Protein AF-A0AAD9ET52-F1 (afdb_monomer_lite)

Foldseek 3Di:
DDDDDDDDDDDDDDDDDPDDDDDDDDDDDDDPPPPPPPPDDDDDDDPDPPDAQDQDDLPDPVDDPVCNDVVVVLVSCVVCNCSSVDDPVSNDDDPVRVVVVVVVCVVPPPDPVVVVVVVVVVVVVVVVVVVVVVVVVVVVVVVDDD

pLDDT: mean 81.37, std 19.67, range [43.09, 97.88]

InterPro domains:
  IPR018472 Large ribosomal subunit protein mL64 [PF10147] (26-145)
  IPR018472 Large ribosomal subunit protein mL64 [PTHR31761] (1-145)
  IPR043035 Large ribosomal subunit protein mL64 domain superfamily [G3DSA:6.10.280.120] (41-146)

Secondary structure (DSSP, 8-state):
----------------------------S-------------PPPP----S------SS-TTS-GGGGSHHHHHHHHHHHGGGG---GGGGSPPHHHHHHHHHHHHHHS--HHHHHHHHHHHHHHHHHHHHHHHHHHHHHHHHS--

Sequence (146 aa):
MAASIVCGRTSMFFRSLNRISGSKTLLSANSQTLLLQTASYNPKPLRLKLREPYIPDRSSEKTPDWQKTPRYDRKLFGRYGSASGIEPASLWPNHEQLERIIEEENQWHPPLEVMLKNLQEKERQDTEKRLAKETLIAANMARCPR

Radius of gyration: 39.33 Å; chains: 1; bounding box: 60×68×119 Å

Organism: Dissostichus eleginoides (NCBI:txid100907)

Structure (mmCIF, N/CA/C/O backbone):
data_AF-A0AAD9ET52-F1
#
_entry.id   AF-A0AAD9ET52-F1
#
loop_
_atom_site.group_PDB
_atom_site.id
_atom_site.type_symbol
_atom_site.label_atom_id
_atom_site.label_alt_id
_atom_site.label_comp_id
_atom_site.label_asym_id
_atom_site.label_entity_id
_atom_site.label_seq_id
_atom_site.pdbx_PDB_ins_code
_atom_site.Cartn_x
_atom_site.Cartn_y
_atom_site.Cartn_z
_atom_site.occupancy
_atom_site.B_iso_or_equiv
_atom_site.auth_seq_id
_atom_site.auth_comp_id
_atom_site.auth_asym_id
_atom_site.auth_atom_id
_atom_site.pdbx_PDB_model_num
ATOM 1 N N . MET A 1 1 ? -25.798 30.806 -29.140 1.00 45.03 1 MET A N 1
ATOM 2 C CA . MET A 1 1 ? -24.693 31.764 -28.921 1.00 45.03 1 MET A CA 1
ATOM 3 C C . MET A 1 1 ? -23.711 31.163 -27.928 1.00 45.03 1 MET A C 1
ATOM 5 O O . MET A 1 1 ? -24.184 30.523 -27.001 1.00 45.03 1 MET A O 1
ATOM 9 N N . ALA A 1 2 ? -22.415 31.425 -28.135 1.00 46.09 2 ALA A N 1
ATOM 10 C CA . ALA A 1 2 ? -21.244 31.219 -27.262 1.00 46.09 2 ALA A CA 1
ATOM 11 C C . ALA A 1 2 ? -20.208 30.265 -27.881 1.00 46.09 2 ALA A C 1
ATOM 13 O O . ALA A 1 2 ? -20.463 29.088 -28.114 1.00 46.09 2 ALA A O 1
ATOM 14 N N . ALA A 1 3 ? -19.061 30.855 -28.214 1.00 43.09 3 ALA A N 1
ATOM 15 C CA . ALA A 1 3 ? -17.990 30.313 -29.033 1.00 43.09 3 ALA A CA 1
ATOM 16 C C . ALA A 1 3 ? -16.980 29.489 -28.217 1.00 43.09 3 ALA A C 1
ATOM 18 O O . ALA A 1 3 ? -16.620 29.850 -27.099 1.00 43.09 3 ALA A O 1
ATOM 19 N N . SER A 1 4 ? -16.477 28.416 -28.823 1.00 45.78 4 SER A N 1
ATOM 20 C CA . SER A 1 4 ? -15.334 27.627 -28.361 1.00 45.78 4 SER A CA 1
ATOM 21 C C . SER A 1 4 ? -14.014 28.313 -28.734 1.00 45.78 4 SER A C 1
ATOM 23 O O . SER A 1 4 ? -13.737 28.516 -29.917 1.00 45.78 4 SER A O 1
ATOM 25 N N . ILE A 1 5 ? -13.176 28.635 -27.746 1.00 52.50 5 ILE A N 1
ATOM 26 C CA . ILE A 1 5 ? -11.821 29.159 -27.964 1.00 52.50 5 ILE A CA 1
ATOM 27 C C . ILE A 1 5 ? -10.870 27.968 -28.129 1.00 52.50 5 ILE A C 1
ATOM 29 O O . ILE A 1 5 ? -10.414 27.372 -27.156 1.00 52.50 5 ILE A O 1
ATOM 33 N N . VAL A 1 6 ? -10.579 27.614 -29.380 1.00 48.25 6 VAL A N 1
ATOM 34 C CA . VAL A 1 6 ? -9.510 26.678 -29.747 1.00 48.25 6 VAL A CA 1
ATOM 35 C C . VAL A 1 6 ? -8.251 27.502 -30.014 1.00 48.25 6 VAL A C 1
ATOM 37 O O . VAL A 1 6 ? -8.150 28.190 -31.026 1.00 48.25 6 VAL A O 1
ATOM 40 N N . CYS A 1 7 ? -7.286 27.461 -29.094 1.00 43.38 7 CYS A N 1
ATOM 41 C CA . CYS A 1 7 ? -5.969 28.065 -29.292 1.00 43.38 7 CYS A CA 1
ATOM 42 C C . CYS A 1 7 ? -5.083 27.085 -30.076 1.00 43.38 7 CYS A C 1
ATOM 44 O O . CYS A 1 7 ? -4.457 26.188 -29.509 1.00 43.38 7 CYS A O 1
ATOM 46 N N . GLY A 1 8 ? -5.076 27.226 -31.401 1.00 47.16 8 GLY A N 1
ATOM 47 C CA . GLY A 1 8 ? -4.186 26.494 -32.295 1.00 47.16 8 GLY A CA 1
ATOM 48 C C . GLY A 1 8 ? -2.774 27.075 -32.256 1.00 47.16 8 GLY A C 1
ATOM 49 O O . GLY A 1 8 ? -2.530 28.170 -32.753 1.00 47.16 8 GLY A O 1
ATOM 50 N N . ARG A 1 9 ? -1.817 26.326 -31.703 1.00 47.03 9 ARG A N 1
ATOM 51 C CA . ARG A 1 9 ? -0.389 26.561 -31.945 1.00 47.03 9 ARG A CA 1
ATOM 52 C C . ARG A 1 9 ? -0.020 25.948 -33.293 1.00 47.03 9 ARG A C 1
ATOM 54 O O . ARG A 1 9 ? 0.190 24.746 -33.403 1.00 47.03 9 ARG A O 1
ATOM 61 N N . THR A 1 10 ? 0.055 26.786 -34.317 1.00 45.53 10 THR A N 1
ATOM 62 C CA . THR A 1 10 ? 0.580 26.442 -35.640 1.00 45.53 10 THR A CA 1
ATOM 63 C C . THR A 1 10 ? 2.095 26.235 -35.561 1.00 45.53 10 THR A C 1
ATOM 65 O O . THR A 1 10 ? 2.858 27.200 -35.511 1.00 45.53 10 THR A O 1
ATOM 68 N N . SER A 1 11 ? 2.558 24.986 -35.547 1.00 47.81 11 SER A N 1
ATOM 69 C CA . SER A 1 11 ? 3.950 24.667 -35.874 1.00 47.81 11 SER A CA 1
ATOM 70 C C . SER A 1 11 ? 4.121 24.744 -37.390 1.00 47.81 11 SER A C 1
ATOM 72 O O . SER A 1 11 ? 3.462 24.004 -38.122 1.00 47.81 11 SER A O 1
ATOM 74 N N . MET A 1 12 ? 4.980 25.651 -37.857 1.00 43.81 12 MET A N 1
ATOM 75 C CA . MET A 1 12 ? 5.299 25.815 -39.273 1.00 43.81 12 MET A CA 1
ATOM 76 C C . MET A 1 12 ? 5.833 24.510 -39.879 1.00 43.81 12 MET A C 1
ATOM 78 O O . MET A 1 12 ? 6.944 24.074 -39.577 1.00 43.81 12 MET A O 1
ATOM 82 N N . PHE A 1 13 ? 5.062 23.934 -40.794 1.00 48.09 13 PHE A N 1
ATOM 83 C CA . PHE A 1 13 ? 5.592 23.125 -41.882 1.00 48.09 13 PHE A CA 1
ATOM 84 C C . PHE A 1 13 ? 6.028 24.075 -42.989 1.00 48.09 13 PHE A C 1
ATOM 86 O O . PHE A 1 13 ? 5.175 24.798 -43.468 1.00 48.09 13 PHE A O 1
ATOM 93 N N . PHE A 1 14 ? 7.302 24.053 -43.390 1.00 43.09 14 PHE A N 1
ATOM 94 C CA . PHE A 1 14 ? 7.752 24.174 -44.788 1.00 43.09 14 PHE A CA 1
ATOM 95 C C . PHE A 1 14 ? 9.232 23.776 -44.858 1.00 43.09 14 PHE A C 1
ATOM 97 O O . PHE A 1 14 ? 10.137 24.605 -44.823 1.00 43.09 14 PHE A O 1
ATOM 104 N N . ARG A 1 15 ? 9.493 22.469 -44.958 1.00 47.16 15 ARG A N 1
ATOM 105 C CA . ARG A 1 15 ? 10.787 21.947 -45.410 1.00 47.16 15 A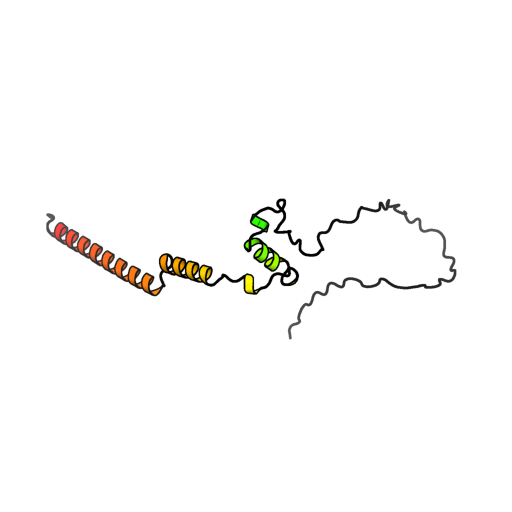RG A CA 1
ATOM 106 C C . ARG A 1 15 ? 10.559 21.183 -46.709 1.00 47.16 15 ARG A C 1
ATOM 108 O O . ARG A 1 15 ? 10.392 19.973 -46.700 1.00 47.16 15 ARG A O 1
ATOM 115 N N . SER A 1 16 ? 10.466 21.925 -47.807 1.00 53.06 16 SER A N 1
ATOM 116 C CA . SER A 1 16 ? 10.922 21.542 -49.152 1.00 53.06 16 SER A CA 1
ATOM 117 C C . SER A 1 16 ? 10.367 22.539 -50.168 1.00 53.06 16 SER A C 1
ATOM 119 O O . SER A 1 16 ? 9.205 22.490 -50.550 1.00 53.06 16 SER A O 1
ATOM 121 N N . LEU A 1 17 ? 11.224 23.438 -50.642 1.00 48.56 17 LEU A N 1
ATOM 122 C CA . LEU A 1 17 ? 11.081 23.977 -51.987 1.00 48.56 17 LEU A CA 1
ATOM 123 C C . LEU A 1 17 ? 12.400 23.714 -52.695 1.00 48.56 17 LEU A C 1
ATOM 125 O O . LEU A 1 17 ? 13.413 24.376 -52.482 1.00 48.56 17 LEU A O 1
ATOM 129 N N . ASN A 1 18 ? 12.366 22.652 -53.489 1.00 46.03 18 ASN A N 1
ATOM 130 C CA . ASN A 1 18 ? 13.321 22.418 -54.546 1.00 46.03 18 ASN A CA 1
ATOM 131 C C . ASN A 1 18 ? 13.387 23.655 -55.451 1.00 46.03 18 ASN A C 1
ATOM 133 O O . ASN A 1 18 ? 12.360 24.170 -55.881 1.00 46.03 18 ASN A O 1
ATOM 137 N N . ARG A 1 19 ? 14.621 24.043 -55.784 1.00 50.53 19 ARG A N 1
ATOM 138 C CA . ARG A 1 19 ? 15.028 24.517 -57.112 1.00 50.53 19 ARG A CA 1
ATOM 139 C C . ARG A 1 19 ? 14.125 25.596 -57.726 1.00 50.53 19 ARG A C 1
ATOM 141 O O . ARG A 1 19 ? 13.339 25.316 -58.624 1.00 50.53 19 ARG A O 1
ATOM 148 N N . ILE A 1 20 ? 14.345 26.847 -57.332 1.00 45.16 20 ILE A N 1
ATOM 149 C CA . ILE A 1 20 ? 13.915 28.002 -58.126 1.00 45.16 20 ILE A CA 1
ATOM 150 C C . ILE A 1 20 ? 15.167 28.650 -58.717 1.00 45.16 20 ILE A C 1
ATOM 152 O O . ILE A 1 20 ? 16.017 29.190 -58.015 1.00 45.16 20 ILE A O 1
ATOM 156 N N . SER A 1 21 ? 15.281 28.502 -60.035 1.00 57.09 21 SER A N 1
ATOM 157 C CA . SER A 1 21 ? 16.168 29.257 -60.916 1.00 57.09 21 SER A CA 1
ATOM 158 C C . SER A 1 21 ? 15.873 30.750 -60.756 1.00 57.09 21 SER A C 1
ATOM 160 O O . SER A 1 21 ? 14.766 31.191 -61.058 1.00 57.09 21 SER A O 1
ATOM 162 N N . GLY A 1 22 ? 16.838 31.511 -60.239 1.00 43.91 22 GLY A N 1
ATOM 163 C CA . GLY A 1 22 ? 16.732 32.954 -60.041 1.00 43.91 22 GLY A CA 1
ATOM 164 C C . GLY A 1 22 ? 17.541 33.706 -61.090 1.00 43.91 22 GLY A C 1
ATOM 165 O O . GLY A 1 22 ? 18.770 33.704 -61.062 1.00 43.91 22 GLY A O 1
ATOM 166 N N . SER A 1 23 ? 16.834 34.334 -62.022 1.00 48.41 23 SER A N 1
ATOM 167 C CA . SER A 1 23 ? 17.340 35.283 -63.011 1.00 48.41 23 SER A CA 1
ATOM 168 C C . SER A 1 23 ? 18.060 36.470 -62.363 1.00 48.41 23 SER A C 1
ATOM 170 O O . SER A 1 23 ? 17.631 37.001 -61.343 1.00 48.41 23 SER A O 1
ATOM 172 N N . LYS A 1 24 ? 19.150 36.894 -63.009 1.00 51.31 24 LYS A N 1
ATOM 173 C CA . LYS A 1 24 ? 19.989 38.046 -62.664 1.00 51.31 24 LYS A CA 1
ATOM 174 C C . LYS A 1 24 ? 19.148 39.323 -62.520 1.00 51.31 24 LYS A C 1
ATOM 176 O O . LYS A 1 24 ? 18.583 39.785 -63.506 1.00 51.31 24 LYS A O 1
ATOM 181 N N . THR A 1 25 ? 19.161 39.942 -61.344 1.00 46.38 25 THR A N 1
ATOM 182 C CA . THR A 1 25 ? 18.775 41.349 -61.164 1.00 46.38 25 THR A CA 1
ATOM 183 C C . THR A 1 25 ? 19.815 42.056 -60.308 1.00 46.38 25 THR A C 1
ATOM 185 O O . THR A 1 25 ? 20.019 41.724 -59.142 1.00 46.38 25 THR A O 1
ATOM 188 N N . LEU A 1 26 ? 20.489 43.016 -60.939 1.00 59.00 26 LEU A N 1
ATOM 189 C CA . LEU A 1 26 ? 21.384 43.992 -60.333 1.00 59.00 26 LEU A CA 1
ATOM 190 C C . LEU A 1 26 ? 20.560 44.902 -59.416 1.00 59.00 26 LEU A C 1
ATOM 192 O O . LEU A 1 26 ? 19.715 45.648 -59.906 1.00 59.00 26 LEU A O 1
ATOM 196 N N . LEU A 1 27 ? 20.803 44.861 -58.107 1.00 47.41 27 LEU A N 1
ATOM 197 C CA . LEU A 1 27 ? 20.246 45.832 -57.167 1.00 47.41 27 LEU A CA 1
ATOM 198 C C . LEU A 1 27 ? 21.356 46.408 -56.289 1.00 47.41 27 LEU A C 1
ATOM 200 O O . LEU A 1 27 ? 21.871 45.757 -55.389 1.00 47.41 27 LEU A O 1
ATOM 204 N N . SER A 1 28 ? 21.707 47.635 -56.674 1.00 44.19 28 SER A N 1
ATOM 205 C CA . SER A 1 28 ? 21.873 48.838 -55.857 1.00 44.19 28 SER A CA 1
ATOM 206 C C . SER A 1 28 ? 22.666 48.742 -54.551 1.00 44.19 28 SER A C 1
ATOM 208 O O . SER A 1 28 ? 22.279 48.105 -53.575 1.00 44.19 28 SER A O 1
ATOM 210 N N . ALA A 1 29 ? 23.775 49.477 -54.565 1.00 55.16 29 ALA A N 1
ATOM 211 C CA . ALA A 1 29 ? 24.644 49.761 -53.445 1.00 55.16 29 ALA A CA 1
ATOM 212 C C . ALA A 1 29 ? 23.944 50.585 -52.346 1.00 55.16 29 ALA A C 1
ATOM 214 O O . ALA A 1 29 ? 23.105 51.437 -52.626 1.00 55.16 29 ALA A O 1
ATOM 215 N N . ASN A 1 30 ? 24.427 50.392 -51.115 1.00 54.41 30 ASN A N 1
ATOM 216 C CA . ASN A 1 30 ? 24.259 51.249 -49.935 1.00 54.41 30 ASN A CA 1
ATOM 217 C C . ASN A 1 30 ? 23.046 50.966 -49.034 1.00 54.41 30 ASN A C 1
ATOM 219 O O . ASN A 1 30 ? 22.201 51.825 -48.799 1.00 54.41 30 ASN A O 1
ATOM 223 N N . SER A 1 31 ? 23.063 49.816 -48.361 1.00 50.75 31 SER A N 1
ATOM 224 C CA . SER A 1 31 ? 22.685 49.783 -46.947 1.00 50.75 31 SER A CA 1
ATOM 225 C C . SER A 1 31 ? 23.832 49.146 -46.167 1.00 50.75 31 SER A C 1
ATOM 227 O O . SER A 1 31 ? 24.224 48.005 -46.401 1.00 50.75 31 SER A O 1
ATOM 229 N N . GLN A 1 32 ? 24.455 49.930 -45.288 1.00 57.47 32 GLN A N 1
ATOM 230 C CA . GLN A 1 32 ? 25.452 49.437 -44.343 1.00 57.47 32 GLN A CA 1
ATOM 231 C C . GLN A 1 32 ? 24.717 48.593 -43.299 1.00 57.47 32 GLN A C 1
ATOM 233 O O . GLN A 1 32 ? 24.408 49.042 -42.198 1.00 57.47 32 GLN A O 1
ATOM 238 N N . THR A 1 33 ? 24.369 47.366 -43.673 1.00 53.06 33 THR A N 1
ATOM 239 C CA . THR A 1 33 ? 23.923 46.354 -42.729 1.00 53.06 33 THR A CA 1
ATOM 240 C C . THR A 1 33 ? 25.126 46.009 -41.866 1.00 53.06 33 THR A C 1
ATOM 242 O O . THR A 1 33 ? 26.089 45.422 -42.363 1.00 53.06 33 THR A O 1
ATOM 245 N N . LEU A 1 34 ? 25.092 46.385 -40.587 1.00 56.97 34 LEU A N 1
ATOM 246 C CA . LEU A 1 34 ? 25.927 45.770 -39.560 1.00 56.97 34 LEU A CA 1
ATOM 247 C C . LEU A 1 34 ? 25.664 44.262 -39.618 1.00 56.97 34 LEU A C 1
ATOM 249 O O . LEU A 1 34 ? 24.715 43.756 -39.020 1.00 56.97 34 LEU A O 1
ATOM 253 N N . LEU A 1 35 ? 26.474 43.550 -40.403 1.00 58.69 35 LEU A N 1
ATOM 254 C CA . LEU A 1 35 ? 26.566 42.103 -40.367 1.00 58.69 35 LEU A CA 1
ATOM 255 C C . LEU A 1 35 ? 27.106 41.774 -38.981 1.00 58.69 35 LEU A C 1
ATOM 257 O O . LEU A 1 35 ? 28.314 41.752 -38.760 1.00 58.69 35 LEU A O 1
ATOM 261 N N . LEU A 1 36 ? 26.201 41.569 -38.023 1.00 59.78 36 LEU A N 1
ATOM 262 C CA . LEU A 1 36 ? 26.519 40.881 -36.785 1.00 59.78 36 LEU A CA 1
ATOM 263 C C . LEU A 1 36 ? 26.983 39.488 -37.195 1.00 59.78 36 LEU A C 1
ATOM 265 O O . LEU A 1 36 ? 26.181 38.577 -37.408 1.00 59.78 36 LEU A O 1
ATOM 269 N N . GLN A 1 37 ? 28.295 39.363 -37.367 1.00 59.94 37 GLN A N 1
ATOM 270 C CA . GLN A 1 37 ? 29.009 38.126 -37.612 1.00 59.94 37 GLN A CA 1
ATOM 271 C C . GLN A 1 37 ? 28.898 37.296 -36.332 1.00 59.94 37 GLN A C 1
ATOM 273 O O . GLN A 1 37 ? 29.794 37.241 -35.495 1.00 59.94 37 GLN A O 1
ATOM 278 N N . THR A 1 38 ? 27.717 36.722 -36.123 1.00 63.34 38 THR A N 1
ATOM 279 C CA . THR A 1 38 ? 27.453 35.804 -35.028 1.00 63.34 38 THR A CA 1
ATOM 280 C C . THR A 1 38 ? 28.243 34.547 -35.335 1.00 63.34 38 THR A C 1
ATOM 282 O O . THR A 1 38 ? 27.995 33.859 -36.323 1.00 63.34 38 THR A O 1
ATOM 285 N N . ALA A 1 39 ? 29.259 34.278 -34.519 1.00 66.06 39 ALA A N 1
ATOM 286 C CA . ALA A 1 39 ? 30.027 33.052 -34.623 1.00 66.06 39 ALA A CA 1
ATOM 287 C C . ALA A 1 39 ? 29.075 31.865 -34.398 1.00 66.06 39 ALA A C 1
ATOM 289 O O . ALA A 1 39 ? 28.660 31.578 -33.275 1.00 66.06 39 ALA A O 1
ATO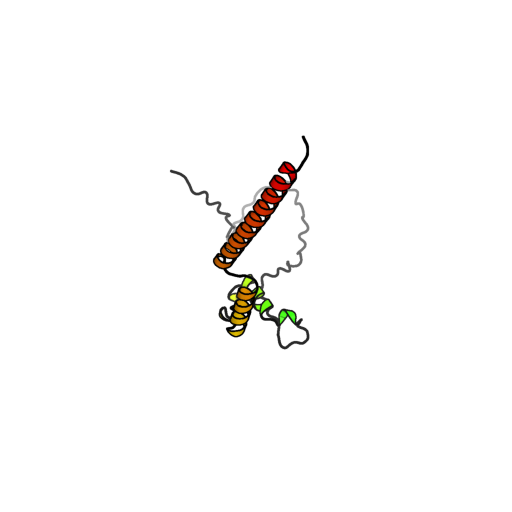M 290 N N . SER A 1 40 ? 28.678 31.200 -35.481 1.00 70.56 40 SER A N 1
ATOM 291 C CA . SER A 1 40 ? 27.837 30.011 -35.429 1.00 70.56 40 SER A CA 1
ATOM 292 C C . SER A 1 40 ? 28.713 28.807 -35.096 1.00 70.56 40 SER A C 1
ATOM 294 O O . SER A 1 40 ? 29.208 28.108 -35.981 1.00 70.56 40 SER A O 1
ATOM 296 N N . TYR A 1 41 ? 28.947 28.573 -33.809 1.00 80.94 41 TYR A N 1
ATOM 297 C CA . TYR A 1 41 ? 29.543 27.320 -33.359 1.00 80.94 41 TYR A CA 1
ATOM 298 C C . TYR A 1 41 ? 28.500 26.212 -33.477 1.00 80.94 41 TYR A C 1
ATOM 300 O O . TYR A 1 41 ? 27.359 26.413 -33.075 1.00 80.94 41 TYR A O 1
ATOM 308 N N . ASN A 1 42 ? 28.871 25.051 -34.022 1.00 86.56 42 ASN A N 1
ATOM 309 C CA . ASN A 1 42 ? 27.989 23.886 -34.076 1.00 86.56 42 ASN A CA 1
ATOM 310 C C . ASN A 1 42 ? 27.924 23.244 -32.676 1.00 86.56 42 ASN A C 1
ATOM 312 O O . ASN A 1 42 ? 28.899 22.598 -32.272 1.00 86.56 42 ASN A O 1
ATOM 316 N N . PRO A 1 43 ? 26.842 23.441 -31.894 1.00 86.19 43 PRO A N 1
ATOM 317 C CA . PRO A 1 43 ? 26.763 22.857 -30.568 1.00 86.19 43 PRO A CA 1
ATOM 318 C C . PRO A 1 43 ? 26.602 21.341 -30.692 1.00 86.19 43 PRO A C 1
ATOM 320 O O . PRO A 1 43 ? 25.955 20.829 -31.607 1.00 86.19 43 PRO A O 1
ATOM 323 N N . LYS A 1 44 ? 27.166 20.597 -29.738 1.00 88.19 44 LYS A N 1
ATOM 324 C CA . LYS A 1 44 ? 26.954 19.146 -29.684 1.00 88.19 44 LYS A CA 1
ATOM 325 C C . LYS A 1 44 ? 25.448 18.850 -29.581 1.00 88.19 44 LYS A C 1
ATOM 327 O O . LYS A 1 44 ? 24.744 19.570 -28.869 1.00 88.19 44 LYS A O 1
ATOM 332 N N . PRO A 1 45 ? 24.952 17.793 -30.246 1.00 89.75 45 PRO A N 1
ATOM 333 C CA . PRO A 1 45 ? 23.535 17.458 -30.209 1.00 89.75 45 PRO A CA 1
ATOM 334 C C . PRO A 1 45 ? 23.067 17.193 -28.774 1.00 89.75 45 PRO A C 1
ATOM 336 O O . PRO A 1 45 ? 23.792 16.611 -27.959 1.00 89.75 45 PRO A O 1
ATOM 339 N N . LEU A 1 46 ? 21.833 17.604 -28.475 1.00 87.38 46 LEU A N 1
ATOM 340 C CA . LEU A 1 46 ? 21.230 17.416 -27.159 1.00 87.38 46 LEU A CA 1
ATOM 341 C C . LEU A 1 46 ? 21.000 15.927 -26.881 1.00 87.38 46 LEU A C 1
ATOM 343 O O . LEU A 1 46 ? 20.406 15.205 -27.682 1.00 87.38 46 LEU A O 1
ATOM 347 N N . ARG A 1 47 ? 21.432 15.469 -25.704 1.00 85.44 47 ARG A N 1
ATOM 348 C CA . ARG A 1 47 ? 21.227 14.090 -25.243 1.00 85.44 47 ARG A CA 1
ATOM 349 C C . ARG A 1 47 ? 19.830 13.930 -24.643 1.00 85.44 47 ARG A C 1
ATOM 351 O O . ARG A 1 47 ? 19.674 13.854 -23.427 1.00 85.44 47 ARG A O 1
ATOM 358 N N . LEU A 1 48 ? 18.810 13.907 -25.496 1.00 84.12 48 LEU A N 1
ATOM 359 C CA . LEU A 1 48 ? 17.429 13.682 -25.068 1.00 84.12 48 LEU A CA 1
ATOM 360 C C . LEU A 1 48 ? 17.139 12.180 -24.921 1.00 84.12 48 LEU A C 1
ATOM 362 O O . LEU A 1 48 ? 17.505 11.375 -25.776 1.00 84.12 48 LEU A O 1
ATOM 366 N N . LYS A 1 49 ? 16.431 11.796 -23.852 1.00 75.88 49 LYS A N 1
ATOM 367 C CA . LYS A 1 49 ? 15.948 10.421 -23.630 1.00 75.88 49 LYS A CA 1
ATOM 368 C C . LYS A 1 49 ? 14.570 10.225 -24.272 1.00 75.88 49 LYS A C 1
ATOM 370 O O . LYS A 1 49 ? 13.600 9.955 -23.577 1.00 75.88 49 LYS A O 1
ATOM 375 N N . LEU A 1 50 ? 14.487 10.409 -25.590 1.00 72.00 50 LEU A N 1
ATOM 376 C CA . LEU A 1 50 ? 13.247 10.222 -26.367 1.00 72.00 50 LEU A CA 1
ATOM 377 C C . LEU A 1 50 ? 13.033 8.768 -26.816 1.00 72.00 50 LEU A C 1
ATOM 379 O O . LEU A 1 50 ? 12.122 8.491 -27.588 1.00 72.00 50 LEU A O 1
ATOM 383 N N . ARG A 1 51 ? 13.920 7.858 -26.402 1.00 70.12 51 ARG A N 1
ATOM 384 C CA . ARG A 1 51 ? 13.947 6.472 -26.868 1.00 70.12 51 ARG A CA 1
ATOM 385 C C . ARG A 1 51 ? 13.082 5.541 -26.029 1.00 70.12 51 ARG A C 1
ATOM 387 O O . ARG A 1 51 ? 12.640 5.890 -24.936 1.00 70.12 51 ARG A O 1
ATOM 394 N N . GLU A 1 52 ? 12.914 4.361 -26.619 1.00 79.69 52 GLU A N 1
ATOM 395 C CA . GLU A 1 52 ? 12.282 3.151 -26.110 1.00 79.69 52 GLU A CA 1
ATOM 396 C C . GLU A 1 52 ? 12.491 2.925 -24.605 1.00 79.69 52 GLU A C 1
ATOM 398 O O . GLU A 1 52 ? 13.538 3.292 -24.050 1.00 79.69 52 GLU A O 1
ATOM 403 N N . PRO A 1 53 ? 11.500 2.311 -23.936 1.00 84.94 53 PRO A N 1
ATOM 404 C CA . PRO A 1 53 ? 11.610 1.943 -22.534 1.00 84.94 53 PRO A CA 1
ATOM 405 C C . PRO A 1 53 ? 12.900 1.163 -22.270 1.00 84.94 53 PRO A C 1
ATOM 407 O O . PRO A 1 53 ? 13.226 0.213 -22.975 1.00 84.94 53 PRO A O 1
ATOM 410 N N . TYR A 1 54 ? 13.633 1.546 -21.226 1.00 87.06 54 TYR A N 1
ATOM 411 C CA . TYR A 1 54 ? 14.739 0.726 -20.742 1.00 87.06 54 TYR A CA 1
ATOM 412 C C . TYR A 1 54 ? 14.169 -0.526 -20.070 1.00 87.06 54 TYR A C 1
ATOM 414 O O . TYR A 1 54 ? 13.489 -0.408 -19.048 1.00 87.06 54 TYR A O 1
ATOM 422 N N . ILE A 1 55 ? 14.456 -1.696 -20.638 1.00 89.62 55 ILE A N 1
ATOM 423 C CA . ILE A 1 55 ? 14.072 -2.997 -20.089 1.00 89.62 55 ILE A CA 1
ATOM 424 C C . ILE A 1 55 ? 15.340 -3.644 -19.513 1.00 89.62 55 ILE A C 1
ATOM 426 O O . ILE A 1 55 ? 16.271 -3.921 -20.273 1.00 89.62 55 ILE A O 1
ATOM 430 N N . PRO A 1 56 ? 15.432 -3.831 -18.184 1.00 90.12 56 PRO A N 1
ATOM 431 C CA . PRO A 1 56 ? 16.595 -4.451 -17.570 1.00 90.12 56 PRO A CA 1
ATOM 432 C C . PRO A 1 56 ? 16.632 -5.953 -17.860 1.00 90.12 56 PRO A C 1
ATOM 434 O O . PRO A 1 56 ? 15.604 -6.630 -17.853 1.00 90.12 56 PRO A O 1
ATOM 437 N N . ASP A 1 57 ? 17.838 -6.487 -18.033 1.00 92.75 57 ASP A N 1
ATOM 438 C CA . ASP A 1 57 ? 18.049 -7.931 -18.040 1.00 92.75 57 ASP A CA 1
ATOM 439 C C . ASP A 1 57 ? 17.931 -8.474 -16.609 1.00 92.75 57 ASP A C 1
ATOM 441 O O . ASP A 1 57 ? 18.705 -8.104 -15.720 1.00 92.75 57 ASP A O 1
ATOM 445 N N . ARG A 1 58 ? 16.946 -9.346 -16.380 1.00 90.50 58 ARG A N 1
ATOM 446 C CA . ARG A 1 58 ? 16.672 -9.938 -15.062 1.00 90.50 58 ARG A CA 1
ATOM 447 C C . ARG A 1 58 ? 17.711 -10.976 -14.648 1.00 90.50 58 ARG A C 1
ATOM 449 O O . ARG A 1 58 ? 17.903 -11.173 -13.451 1.00 90.50 58 ARG A O 1
ATOM 456 N N . SER A 1 59 ? 18.365 -11.616 -15.617 1.00 93.62 59 SER A N 1
ATOM 457 C CA . SER A 1 59 ? 19.355 -12.672 -15.378 1.00 93.62 59 SER A CA 1
ATOM 458 C C . SER A 1 59 ? 20.728 -12.121 -14.982 1.00 93.62 59 SER A C 1
ATOM 460 O O . SER A 1 59 ? 21.527 -12.816 -14.362 1.00 93.62 59 SER A O 1
ATOM 462 N N . SER A 1 60 ? 20.981 -10.846 -15.277 1.00 94.69 60 SER A N 1
ATOM 463 C CA . SER A 1 60 ? 22.245 -10.186 -14.978 1.00 94.69 60 SER A CA 1
ATOM 464 C C . SER A 1 60 ? 22.422 -9.889 -13.485 1.00 94.69 60 SER A C 1
ATOM 466 O O . SER A 1 60 ? 21.554 -9.311 -12.820 1.00 94.69 60 SER A O 1
ATOM 468 N N . GLU A 1 61 ? 23.609 -10.200 -12.965 1.00 93.69 61 GLU A N 1
ATOM 469 C CA . GLU A 1 61 ? 24.045 -9.834 -11.610 1.00 93.69 61 GLU A CA 1
ATOM 470 C C . GLU A 1 61 ? 24.182 -8.317 -11.428 1.00 93.69 61 GLU A C 1
ATOM 472 O O . GLU A 1 61 ? 24.007 -7.797 -10.331 1.00 93.69 61 GLU A O 1
ATOM 477 N N . LYS A 1 62 ? 24.449 -7.580 -12.515 1.00 94.31 62 LYS A N 1
ATOM 478 C CA . LYS A 1 62 ? 24.607 -6.117 -12.475 1.00 94.31 62 LYS A CA 1
ATOM 479 C C . LYS A 1 62 ? 23.283 -5.391 -12.253 1.00 94.31 62 LYS A C 1
ATOM 481 O O . LYS A 1 62 ? 23.283 -4.215 -11.887 1.00 94.31 62 LYS A O 1
ATOM 486 N N . THR A 1 63 ? 22.165 -6.064 -12.512 1.00 94.44 63 THR A N 1
ATOM 487 C CA . THR A 1 63 ? 20.829 -5.505 -12.336 1.00 94.44 63 THR A CA 1
ATOM 488 C C . THR A 1 63 ? 20.460 -5.541 -10.851 1.00 94.44 63 THR A C 1
ATOM 490 O O . THR A 1 63 ? 20.423 -6.627 -10.271 1.00 94.44 63 THR A O 1
ATOM 493 N N . PRO A 1 64 ? 20.142 -4.392 -10.225 1.00 95.56 64 PRO A N 1
ATOM 494 C CA . PRO A 1 64 ? 19.705 -4.358 -8.834 1.00 95.56 64 PRO A CA 1
ATOM 495 C C . PRO A 1 64 ? 18.440 -5.187 -8.608 1.00 95.56 64 PRO A C 1
ATOM 497 O O . PRO A 1 64 ? 17.522 -5.152 -9.429 1.00 95.56 64 PRO A O 1
ATOM 500 N N . ASP A 1 65 ? 18.332 -5.843 -7.455 1.00 95.44 65 ASP A N 1
ATOM 501 C CA . ASP A 1 65 ? 17.233 -6.779 -7.181 1.00 95.44 65 ASP A CA 1
ATOM 502 C C . ASP A 1 65 ? 15.850 -6.133 -7.265 1.00 95.44 65 ASP A C 1
ATOM 504 O O . ASP A 1 65 ? 14.910 -6.725 -7.790 1.00 95.44 65 ASP A O 1
ATOM 508 N N . TRP A 1 66 ? 15.721 -4.867 -6.861 1.00 94.62 66 TRP A N 1
ATOM 509 C CA . TRP A 1 66 ? 14.453 -4.142 -6.960 1.00 94.62 66 TRP A CA 1
ATOM 510 C C . TRP A 1 66 ? 13.961 -3.969 -8.408 1.00 94.62 66 TRP A C 1
ATOM 512 O O . TRP A 1 66 ? 12.751 -3.889 -8.616 1.00 94.62 66 TRP A O 1
ATOM 522 N N . GLN A 1 67 ? 14.856 -3.943 -9.409 1.00 94.69 67 GLN A N 1
ATOM 523 C CA . GLN A 1 67 ? 14.490 -3.888 -10.835 1.00 94.69 67 GLN A CA 1
ATOM 524 C C . GLN A 1 67 ? 14.010 -5.238 -11.375 1.00 94.69 67 GLN A C 1
ATOM 526 O O . GLN A 1 67 ? 13.335 -5.274 -12.398 1.00 94.69 67 GLN A O 1
ATOM 531 N N . LYS A 1 68 ? 14.332 -6.337 -10.685 1.00 94.00 68 LYS A N 1
ATOM 532 C CA . LYS A 1 68 ? 13.902 -7.695 -11.047 1.00 94.00 68 LYS A CA 1
ATOM 533 C C . LYS A 1 68 ? 12.493 -8.020 -10.533 1.00 94.00 68 LYS A C 1
ATOM 535 O O . LYS A 1 68 ? 11.928 -9.043 -10.902 1.00 94.00 68 LYS A O 1
ATOM 540 N N . THR A 1 69 ? 11.928 -7.169 -9.673 1.00 93.62 69 THR A N 1
ATOM 541 C CA . THR A 1 69 ? 10.624 -7.402 -9.030 1.00 93.62 69 THR A CA 1
ATOM 542 C C . THR A 1 69 ? 9.434 -7.039 -9.931 1.00 93.62 69 THR A C 1
ATOM 544 O O . THR A 1 69 ? 9.528 -6.089 -10.713 1.00 93.62 69 THR A O 1
ATOM 547 N N . PRO A 1 70 ? 8.251 -7.663 -9.737 1.00 92.81 70 PRO A N 1
ATOM 548 C CA . PRO A 1 70 ? 7.020 -7.293 -10.456 1.00 92.81 70 PRO A CA 1
ATOM 549 C C . PRO A 1 70 ? 6.564 -5.855 -10.162 1.00 92.81 70 PRO A C 1
ATOM 551 O O . PRO A 1 70 ? 5.821 -5.238 -10.925 1.00 92.81 70 PRO A O 1
ATOM 554 N N . ARG A 1 71 ? 7.035 -5.268 -9.054 1.00 93.75 71 ARG A N 1
ATOM 555 C CA . ARG A 1 71 ? 6.804 -3.857 -8.730 1.00 93.75 71 ARG A CA 1
ATOM 556 C C . ARG A 1 71 ? 7.455 -2.926 -9.756 1.00 93.75 71 ARG A C 1
ATOM 558 O O . ARG A 1 71 ? 6.892 -1.874 -10.059 1.00 93.75 71 ARG A O 1
ATOM 565 N N . TYR A 1 72 ? 8.626 -3.293 -10.278 1.00 94.12 72 TYR A N 1
ATOM 566 C CA . TYR A 1 72 ? 9.297 -2.522 -11.321 1.00 94.12 72 TYR A CA 1
ATOM 567 C C . TYR A 1 72 ? 8.526 -2.579 -12.640 1.00 94.12 72 TYR A C 1
ATOM 569 O O . TYR A 1 72 ? 8.315 -1.538 -13.260 1.00 94.12 72 TYR A O 1
ATOM 577 N N . ASP A 1 73 ? 8.022 -3.758 -13.002 1.00 93.19 73 ASP A N 1
ATOM 578 C CA . ASP A 1 73 ? 7.202 -3.948 -14.199 1.00 93.19 73 ASP A CA 1
ATOM 579 C C . ASP A 1 73 ? 5.957 -3.055 -14.160 1.00 93.19 73 ASP A C 1
ATOM 581 O O . ASP A 1 73 ? 5.722 -2.262 -15.070 1.00 93.19 73 ASP A O 1
ATOM 585 N N . ARG A 1 74 ? 5.217 -3.062 -13.043 1.00 94.44 74 ARG A N 1
ATOM 586 C CA . ARG A 1 74 ? 4.052 -2.177 -12.852 1.00 94.44 74 ARG A CA 1
ATOM 587 C C . ARG A 1 74 ? 4.402 -0.700 -13.062 1.00 94.44 74 ARG A C 1
ATOM 589 O O . ARG A 1 74 ? 3.637 0.041 -13.676 1.00 94.44 74 ARG A O 1
ATOM 596 N N . LYS A 1 75 ? 5.580 -0.264 -12.602 1.00 94.50 75 LYS A N 1
ATOM 597 C CA . LYS A 1 75 ? 6.069 1.110 -12.804 1.00 94.50 75 LYS A CA 1
ATOM 598 C C . LYS A 1 75 ? 6.411 1.393 -14.269 1.00 94.50 75 LYS A C 1
ATOM 600 O O . LYS A 1 75 ? 6.150 2.495 -14.752 1.00 94.50 75 LYS A O 1
ATOM 605 N N . LEU A 1 76 ? 7.012 0.429 -14.963 1.00 93.12 76 LEU A N 1
ATOM 606 C CA . LEU A 1 76 ? 7.360 0.552 -16.374 1.00 93.12 76 LEU A CA 1
ATOM 607 C C . LEU A 1 76 ? 6.096 0.646 -17.239 1.00 93.12 76 LEU A C 1
ATOM 609 O O . LEU A 1 76 ? 5.992 1.562 -18.057 1.00 93.12 76 LEU A O 1
ATOM 613 N N . PHE A 1 77 ? 5.113 -0.219 -16.978 1.00 94.62 77 PHE A N 1
ATOM 614 C CA . PHE A 1 77 ? 3.806 -0.189 -17.629 1.00 94.62 77 PHE A CA 1
ATOM 615 C C . PHE A 1 77 ? 3.054 1.113 -17.332 1.00 94.62 77 PHE A C 1
ATOM 617 O O . PHE A 1 77 ? 2.533 1.740 -18.244 1.00 94.62 77 PHE A O 1
ATOM 624 N N . GLY A 1 78 ? 3.073 1.607 -16.091 1.00 93.75 78 GLY A N 1
ATOM 625 C CA . GLY A 1 78 ? 2.451 2.894 -15.759 1.00 93.75 78 GLY A CA 1
ATOM 626 C C . GLY A 1 78 ? 3.063 4.095 -16.496 1.00 93.75 78 GLY A C 1
ATOM 627 O O . GLY A 1 78 ? 2.370 5.072 -16.762 1.00 93.75 78 GLY A O 1
ATOM 628 N N . ARG A 1 79 ? 4.355 4.036 -16.853 1.00 92.50 79 ARG A N 1
ATOM 629 C CA . ARG A 1 79 ? 5.050 5.131 -17.550 1.00 92.50 79 ARG A CA 1
ATOM 630 C C . ARG A 1 79 ? 4.930 5.063 -19.071 1.00 92.50 79 ARG A C 1
ATOM 632 O O . ARG A 1 79 ? 4.824 6.106 -19.710 1.00 92.50 79 ARG A O 1
ATOM 639 N N . TYR A 1 80 ? 5.034 3.867 -19.642 1.00 91.44 80 TYR A N 1
ATOM 640 C CA . TYR A 1 80 ? 5.125 3.667 -21.092 1.00 91.44 80 TYR A CA 1
ATOM 641 C C . TYR A 1 80 ? 3.909 2.943 -21.684 1.00 91.44 80 TYR A C 1
ATOM 643 O O . TYR A 1 80 ? 3.822 2.780 -22.898 1.00 91.44 80 TYR A O 1
ATOM 651 N N . GLY A 1 81 ? 2.963 2.514 -20.850 1.00 91.31 81 GLY A N 1
ATOM 652 C CA . GLY A 1 81 ? 1.796 1.747 -21.265 1.00 91.31 81 GLY A CA 1
ATOM 653 C C . GLY A 1 81 ? 2.177 0.400 -21.870 1.00 91.31 81 GLY A C 1
ATOM 654 O O . GLY A 1 81 ? 3.159 -0.239 -21.479 1.00 91.31 81 GLY A O 1
ATOM 655 N N . SER A 1 82 ? 1.428 0.003 -22.895 1.00 90.75 82 SER A N 1
ATOM 656 C CA . SER A 1 82 ? 1.655 -1.229 -23.656 1.00 90.75 82 SER A CA 1
ATOM 657 C C . SER A 1 82 ? 2.992 -1.257 -24.402 1.00 90.75 82 SER A C 1
ATOM 659 O O . SER A 1 82 ? 3.501 -2.339 -24.677 1.00 90.75 82 SER A O 1
ATOM 661 N N . ALA A 1 83 ? 3.621 -0.102 -24.660 1.00 89.06 83 ALA A N 1
ATOM 662 C CA . ALA A 1 83 ? 4.945 -0.044 -25.286 1.00 89.06 83 ALA A CA 1
ATOM 663 C C . ALA A 1 83 ? 6.052 -0.667 -24.415 1.00 89.06 83 ALA A C 1
ATOM 665 O O . ALA A 1 83 ? 7.147 -0.921 -24.903 1.00 89.06 83 ALA A O 1
ATOM 666 N N . SER A 1 84 ? 5.775 -0.918 -23.129 1.00 88.50 84 SER A N 1
ATOM 667 C CA . SER A 1 84 ? 6.682 -1.631 -22.224 1.00 88.50 84 SER A CA 1
ATOM 668 C C . SER A 1 84 ? 6.748 -3.146 -22.460 1.00 88.50 84 SER A C 1
ATOM 670 O O . SER A 1 84 ? 7.645 -3.785 -21.918 1.00 88.50 84 SER A O 1
ATOM 672 N N . GLY A 1 85 ? 5.820 -3.725 -23.233 1.00 90.50 85 GLY A N 1
ATOM 673 C CA . GLY A 1 85 ? 5.776 -5.168 -23.506 1.00 90.50 85 GLY A CA 1
ATOM 674 C C . GLY A 1 85 ? 5.336 -6.035 -22.322 1.00 90.50 85 GLY A C 1
ATOM 675 O O . GLY A 1 85 ? 5.484 -7.250 -22.370 1.00 90.50 85 GLY A O 1
ATOM 676 N N . ILE A 1 86 ? 4.810 -5.427 -21.255 1.00 92.69 86 ILE A N 1
ATOM 677 C CA . ILE A 1 86 ? 4.334 -6.142 -20.067 1.00 92.69 86 ILE A CA 1
ATOM 678 C C . ILE A 1 86 ? 2.879 -6.558 -20.268 1.00 92.69 86 ILE A C 1
ATOM 680 O O . ILE A 1 86 ? 2.042 -5.749 -20.677 1.00 92.69 86 ILE A O 1
ATOM 684 N N . GLU A 1 87 ? 2.570 -7.810 -19.936 1.00 92.81 87 GLU A N 1
ATOM 685 C CA . GLU A 1 87 ? 1.203 -8.315 -19.977 1.00 92.81 87 GLU A CA 1
ATOM 686 C C . GLU A 1 87 ? 0.332 -7.643 -18.902 1.00 92.81 87 GLU A C 1
ATOM 688 O O . GLU A 1 87 ? 0.667 -7.687 -17.713 1.00 92.81 87 GLU A O 1
ATOM 693 N N . PRO A 1 88 ? -0.820 -7.057 -19.272 1.00 92.25 88 PRO A N 1
ATOM 694 C CA . PRO A 1 88 ? -1.666 -6.333 -18.327 1.00 92.25 88 PRO A CA 1
ATOM 695 C C . PRO A 1 88 ? -2.292 -7.247 -17.264 1.00 92.25 88 PRO A C 1
ATOM 697 O O . PRO A 1 88 ? -2.561 -6.796 -16.153 1.00 92.25 88 PRO A O 1
ATOM 700 N N . ALA A 1 89 ? -2.492 -8.532 -17.571 1.00 92.25 89 ALA A N 1
ATOM 701 C CA . ALA A 1 89 ? -3.035 -9.509 -16.628 1.00 92.25 89 ALA A CA 1
ATOM 702 C C . ALA A 1 89 ? -2.106 -9.726 -15.422 1.00 92.25 89 ALA A C 1
ATOM 704 O O . ALA A 1 89 ? -2.578 -9.801 -14.292 1.00 92.25 89 ALA A O 1
ATOM 705 N N . SER A 1 90 ? -0.785 -9.713 -15.640 1.00 91.06 90 SER A N 1
ATOM 706 C CA . SER A 1 90 ? 0.220 -9.883 -14.580 1.00 91.06 90 SER A CA 1
ATOM 707 C C . SER A 1 90 ? 0.270 -8.712 -13.586 1.00 91.06 90 SER A C 1
ATOM 709 O O . SER A 1 90 ? 0.952 -8.796 -12.560 1.00 91.06 90 SER A O 1
ATOM 711 N N . LEU A 1 91 ? -0.387 -7.588 -13.886 1.00 91.88 91 LEU A N 1
ATOM 712 C CA . LEU A 1 91 ? -0.407 -6.426 -12.998 1.00 91.88 91 LEU A CA 1
ATOM 713 C C . LEU A 1 91 ? -1.320 -6.655 -11.793 1.00 91.88 91 LEU A C 1
ATOM 715 O O . LEU A 1 91 ? -1.024 -6.142 -10.710 1.00 91.88 91 LEU A O 1
ATOM 719 N N . TRP A 1 92 ? -2.388 -7.429 -11.983 1.00 93.75 92 TRP A N 1
ATOM 720 C CA . TRP A 1 92 ? -3.324 -7.801 -10.933 1.00 93.75 92 TRP A CA 1
ATOM 721 C C . TRP A 1 92 ? -2.687 -8.800 -9.955 1.00 93.75 92 TRP A C 1
ATOM 723 O O . TRP A 1 92 ? -1.742 -9.506 -10.315 1.00 93.75 92 TRP A O 1
ATOM 733 N N . PRO A 1 93 ? -3.133 -8.820 -8.687 1.00 95.12 93 PRO A N 1
ATOM 734 C CA . PRO A 1 93 ? -2.664 -9.803 -7.724 1.00 95.12 93 PRO A CA 1
ATOM 735 C C . PRO A 1 93 ? -3.044 -11.216 -8.168 1.00 95.12 93 PRO A C 1
ATOM 737 O O . PRO A 1 93 ? -4.107 -11.445 -8.747 1.00 95.12 93 PRO A O 1
ATOM 740 N N . ASN A 1 94 ? -2.174 -12.169 -7.846 1.00 94.75 94 ASN A N 1
ATOM 741 C CA . ASN A 1 94 ? -2.500 -13.585 -7.984 1.00 94.75 94 ASN A CA 1
ATOM 742 C C . ASN A 1 94 ? -3.570 -13.980 -6.961 1.00 94.75 94 ASN A C 1
ATOM 744 O O . ASN A 1 94 ? -3.732 -13.307 -5.944 1.00 94.75 94 ASN A O 1
ATOM 748 N N . HIS A 1 95 ? -4.241 -15.108 -7.186 1.00 95.75 95 HIS A N 1
ATOM 749 C CA . HIS A 1 95 ? -5.297 -15.596 -6.296 1.00 95.75 95 HIS A CA 1
ATOM 750 C C . HIS A 1 95 ? -4.844 -15.697 -4.828 1.00 95.75 95 HIS A C 1
ATOM 752 O O . HIS A 1 95 ? -5.463 -15.091 -3.964 1.00 95.75 95 HIS A O 1
ATOM 758 N N . GLU A 1 96 ? -3.685 -16.308 -4.566 1.00 95.94 96 GLU A N 1
ATOM 759 C CA . GLU A 1 96 ? -3.118 -16.398 -3.209 1.00 95.94 96 GLU A CA 1
ATOM 760 C C . GLU A 1 96 ? -2.805 -15.027 -2.586 1.00 95.94 96 GLU A C 1
ATOM 762 O O . GLU A 1 96 ? -2.896 -14.838 -1.377 1.00 95.94 96 GLU A O 1
ATOM 767 N N . GLN A 1 97 ? -2.383 -14.053 -3.400 1.00 94.75 97 GLN A N 1
ATOM 768 C CA . GLN A 1 97 ? -2.110 -12.698 -2.912 1.00 94.75 97 GLN A CA 1
ATOM 769 C C . GLN A 1 97 ? -3.412 -11.978 -2.576 1.00 94.75 97 GLN A C 1
ATOM 771 O O . GLN A 1 97 ? -3.464 -11.236 -1.603 1.00 94.75 97 GLN A O 1
ATOM 776 N N . LEU A 1 98 ? -4.448 -12.200 -3.382 1.00 96.94 98 LEU A N 1
ATOM 777 C CA . LEU A 1 98 ? -5.772 -11.634 -3.189 1.00 96.94 98 LEU A CA 1
ATOM 778 C C . LEU A 1 98 ? -6.417 -12.177 -1.910 1.00 96.94 98 LEU A C 1
ATOM 780 O O . LEU A 1 98 ? -6.932 -11.385 -1.131 1.00 96.94 98 LEU A O 1
ATOM 784 N N . GLU A 1 99 ? -6.328 -13.482 -1.650 1.00 97.75 99 GLU A N 1
ATOM 785 C CA . GLU A 1 99 ? -6.832 -14.084 -0.407 1.00 97.75 99 GLU A CA 1
ATOM 786 C C . GLU A 1 99 ? -6.161 -13.479 0.829 1.00 97.75 99 GLU A C 1
ATOM 788 O O . GLU A 1 99 ? -6.854 -13.031 1.737 1.00 97.75 99 GLU A O 1
ATOM 793 N N . ARG A 1 100 ? -4.828 -13.342 0.822 1.00 97.62 100 ARG A N 1
ATOM 794 C CA . ARG A 1 100 ? -4.092 -12.700 1.928 1.00 97.62 100 ARG A CA 1
ATOM 795 C C . ARG A 1 100 ? -4.524 -11.255 2.166 1.00 97.62 100 ARG A C 1
ATOM 797 O O . ARG A 1 100 ? -4.629 -10.837 3.313 1.00 97.62 100 ARG A O 1
ATOM 804 N N . ILE A 1 101 ? -4.764 -10.495 1.094 1.00 97.12 101 ILE A N 1
ATOM 805 C CA . ILE A 1 101 ? -5.244 -9.109 1.194 1.00 97.12 101 ILE A CA 1
ATOM 806 C C . ILE A 1 101 ? -6.644 -9.077 1.817 1.00 97.12 101 ILE A C 1
ATOM 808 O O . ILE A 1 101 ? -6.893 -8.256 2.692 1.00 97.12 101 ILE A O 1
ATOM 812 N N . ILE A 1 102 ? -7.537 -9.981 1.405 1.00 97.06 102 ILE A N 1
ATOM 813 C CA . ILE A 1 102 ? -8.895 -10.080 1.958 1.00 97.06 102 ILE A CA 1
ATOM 814 C C . ILE A 1 102 ? -8.860 -10.482 3.437 1.00 97.06 102 ILE A C 1
ATOM 816 O O . ILE A 1 102 ? -9.604 -9.928 4.242 1.00 97.06 102 ILE A O 1
ATOM 820 N N . GLU A 1 103 ? -8.010 -11.434 3.816 1.00 97.25 103 GLU A N 1
ATOM 821 C CA . GLU A 1 103 ? -7.836 -11.844 5.213 1.00 97.25 103 GLU A CA 1
ATOM 822 C C . GLU A 1 103 ? -7.316 -10.692 6.080 1.00 97.25 103 GLU A C 1
ATOM 824 O O . GLU A 1 103 ? -7.862 -10.435 7.154 1.00 97.25 103 GLU A O 1
ATOM 829 N N . GLU A 1 104 ? -6.301 -9.966 5.602 1.00 97.88 104 GLU A N 1
ATOM 830 C CA . GLU A 1 104 ? -5.764 -8.786 6.282 1.00 97.88 104 GLU A CA 1
ATOM 831 C C . GLU A 1 104 ? -6.832 -7.690 6.429 1.00 97.88 104 GLU A C 1
ATOM 833 O O . GLU A 1 104 ? -7.007 -7.142 7.520 1.00 97.88 104 GLU A O 1
ATOM 838 N N . GLU A 1 105 ? -7.590 -7.409 5.366 1.00 97.12 105 GLU A N 1
ATOM 839 C CA . GLU A 1 105 ? -8.675 -6.427 5.381 1.00 97.12 105 GLU A CA 1
ATOM 840 C C . GLU A 1 105 ? -9.769 -6.820 6.374 1.00 97.12 105 GLU A C 1
ATOM 842 O O . GLU A 1 105 ? -10.135 -6.020 7.229 1.00 97.12 105 GLU A O 1
ATOM 847 N N . ASN A 1 106 ? -10.237 -8.066 6.350 1.00 95.44 106 ASN A N 1
ATOM 848 C CA . ASN A 1 106 ? -11.269 -8.533 7.275 1.00 95.44 106 ASN A CA 1
ATOM 849 C C . ASN A 1 106 ? -10.813 -8.488 8.742 1.00 95.44 106 ASN A C 1
ATOM 851 O O . ASN A 1 106 ? -11.625 -8.234 9.633 1.00 95.44 106 ASN A O 1
ATOM 855 N N . GLN A 1 107 ? -9.524 -8.727 8.999 1.00 96.38 107 GLN A N 1
ATOM 856 C CA . GLN A 1 107 ? -8.958 -8.716 10.346 1.00 96.38 107 GLN A CA 1
ATOM 857 C C . GLN A 1 107 ? -8.846 -7.296 10.918 1.00 96.38 107 GLN A C 1
ATOM 859 O O . GLN A 1 107 ? -9.139 -7.078 12.096 1.00 96.38 107 GLN A O 1
ATOM 864 N N . TRP A 1 108 ? -8.394 -6.334 10.110 1.00 96.94 108 TRP A N 1
ATOM 865 C CA . TRP A 1 108 ? -8.056 -4.986 10.585 1.00 96.94 108 TRP A CA 1
ATOM 866 C C . TRP A 1 108 ? -9.107 -3.924 10.256 1.00 96.94 108 TRP A C 1
ATOM 868 O O . TRP A 1 108 ? -9.189 -2.900 10.940 1.00 96.94 108 TRP A O 1
ATOM 878 N N . HIS A 1 109 ? -9.926 -4.159 9.235 1.00 95.56 109 HIS A N 1
ATOM 879 C CA . HIS A 1 109 ? -10.917 -3.226 8.713 1.00 95.56 109 HIS A CA 1
ATOM 880 C C . HIS A 1 109 ? -12.317 -3.852 8.777 1.00 95.56 109 HIS A C 1
ATOM 882 O O . HIS A 1 109 ? -12.866 -4.279 7.761 1.00 95.56 109 HIS A O 1
ATOM 888 N N . PRO A 1 110 ? -12.932 -3.904 9.978 1.00 94.50 110 PRO A N 1
ATOM 889 C CA . PRO A 1 110 ? -14.271 -4.451 10.124 1.00 94.50 110 PRO A CA 1
ATOM 890 C C . PRO A 1 110 ? -15.293 -3.635 9.317 1.00 94.50 110 PRO A C 1
ATOM 892 O O . PRO A 1 110 ? -15.122 -2.425 9.125 1.00 94.50 110 PRO A O 1
ATOM 895 N N . PRO A 1 111 ? -16.408 -4.259 8.902 1.00 96.19 111 PRO A N 1
ATOM 896 C CA . PRO A 1 111 ? -17.442 -3.576 8.143 1.00 96.19 111 PRO A CA 1
ATOM 897 C C . PRO A 1 111 ? -18.129 -2.486 8.974 1.00 96.19 111 PRO A C 1
ATOM 899 O O . PRO A 1 111 ? -18.216 -2.547 10.206 1.00 96.19 111 PRO A O 1
ATOM 902 N N . LEU A 1 112 ? -18.685 -1.496 8.273 1.00 96.31 112 LEU A N 1
ATOM 903 C CA . LEU A 1 112 ? -19.308 -0.316 8.876 1.00 96.31 112 LEU A CA 1
ATOM 904 C C . LEU A 1 112 ? -20.432 -0.673 9.858 1.00 96.31 112 LEU A C 1
ATOM 906 O O . LEU A 1 112 ? -20.552 -0.058 10.913 1.00 96.31 112 LEU A O 1
ATOM 910 N N . GLU A 1 113 ? -21.220 -1.703 9.558 1.00 97.25 113 GLU A N 1
ATOM 911 C CA . GLU A 1 113 ? -22.304 -2.164 10.431 1.00 97.25 113 GLU A CA 1
ATOM 912 C C . GLU A 1 113 ? -21.806 -2.617 11.809 1.00 97.25 113 GLU A C 1
ATOM 914 O O . GLU A 1 113 ? -22.421 -2.306 12.829 1.00 97.25 113 GLU A O 1
ATOM 919 N N . VAL A 1 114 ? -20.675 -3.328 11.851 1.00 96.06 114 VAL A N 1
ATOM 920 C CA . VAL A 1 114 ? -20.050 -3.773 13.105 1.00 96.06 114 VAL A CA 1
ATOM 921 C C . VAL A 1 114 ? -19.547 -2.563 13.885 1.00 96.06 114 VAL A C 1
ATOM 923 O O . VAL A 1 114 ? -19.739 -2.475 15.095 1.00 96.06 114 VAL A O 1
ATOM 926 N N . MET A 1 115 ? -18.973 -1.582 13.190 1.00 96.06 115 MET A N 1
ATOM 927 C CA . MET A 1 115 ? -18.515 -0.340 13.806 1.00 96.06 115 MET A CA 1
ATOM 928 C C . MET A 1 115 ? -19.663 0.449 14.447 1.00 96.06 115 MET A C 1
ATOM 930 O O . MET A 1 115 ? -19.531 0.889 15.587 1.00 96.06 115 MET A O 1
ATOM 934 N N . LEU A 1 116 ? -20.801 0.583 13.757 1.00 97.81 116 LEU A N 1
ATOM 935 C CA . LEU A 1 116 ? -21.978 1.277 14.286 1.00 97.81 116 LEU A CA 1
ATOM 936 C C . LEU A 1 116 ? -22.550 0.584 15.526 1.00 97.81 116 LEU A C 1
ATOM 938 O O . LEU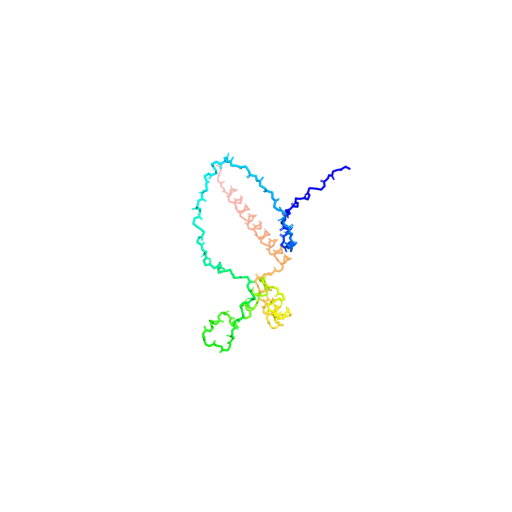 A 1 116 ? -22.863 1.259 16.505 1.00 97.81 116 LEU A O 1
ATOM 942 N N . LYS A 1 117 ? -22.635 -0.751 15.523 1.00 97.69 117 LYS A N 1
ATOM 943 C CA . LYS A 1 117 ? -23.079 -1.522 16.697 1.00 97.69 117 LYS A CA 1
ATOM 944 C C . LYS A 1 117 ? -22.153 -1.301 17.892 1.00 97.69 117 LYS A C 1
ATOM 946 O O . LYS A 1 117 ? -22.621 -0.985 18.981 1.00 97.69 117 LYS A O 1
ATOM 951 N N . ASN A 1 118 ? -20.840 -1.352 17.667 1.00 96.25 118 ASN A N 1
ATOM 952 C CA . ASN A 1 118 ? -19.849 -1.101 18.714 1.00 96.25 118 ASN A CA 1
ATOM 953 C C . ASN A 1 118 ? -19.960 0.317 19.297 1.00 96.25 118 ASN A C 1
ATOM 955 O O . ASN A 1 118 ? -19.736 0.511 20.491 1.00 96.25 118 ASN A O 1
ATOM 959 N N . LEU A 1 119 ? -20.281 1.319 18.473 1.00 97.62 119 LEU A N 1
ATOM 960 C CA . LEU A 1 119 ? -20.509 2.688 18.941 1.00 97.62 119 LEU A CA 1
ATOM 961 C C . LEU A 1 119 ? -21.777 2.785 19.790 1.00 97.62 119 LEU A C 1
ATOM 963 O O . LEU A 1 119 ? -21.711 3.305 20.898 1.00 97.62 119 LEU A O 1
ATOM 967 N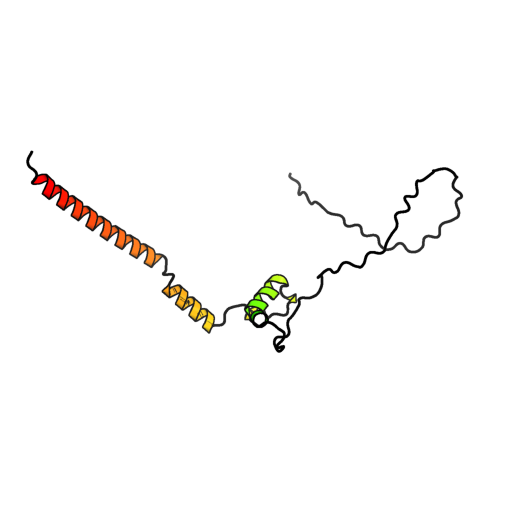 N . GLN A 1 120 ? -22.888 2.212 19.327 1.00 97.75 120 GLN A N 1
ATOM 968 C CA . GLN A 1 120 ? -24.146 2.187 20.082 1.00 97.75 120 GLN A CA 1
ATOM 969 C C . GLN A 1 120 ? -23.987 1.494 21.443 1.00 97.75 120 GLN A C 1
ATOM 971 O O . GLN A 1 120 ? -24.501 1.968 22.456 1.00 97.75 120 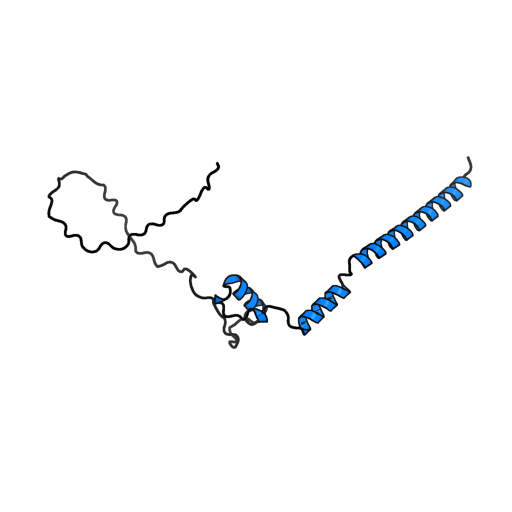GLN A O 1
ATOM 976 N N . GLU A 1 121 ? -23.245 0.387 21.496 1.00 97.56 121 GLU A N 1
ATOM 977 C CA . GLU A 1 121 ? -22.958 -0.317 22.748 1.00 97.56 121 GLU A CA 1
ATOM 978 C C . GLU A 1 121 ? -22.107 0.523 23.705 1.00 97.56 121 GLU A C 1
ATOM 980 O O . GLU A 1 121 ? -22.403 0.578 24.902 1.00 97.56 121 GLU A O 1
ATOM 985 N N . LYS A 1 122 ? -21.077 1.206 23.190 1.00 97.50 122 LYS A N 1
ATOM 986 C CA . LYS A 1 122 ? -20.248 2.124 23.984 1.00 97.50 122 LYS A CA 1
ATOM 987 C C . LYS A 1 122 ? -21.067 3.290 24.529 1.00 97.50 122 LYS A C 1
ATOM 989 O O . LYS A 1 122 ? -20.996 3.567 25.722 1.00 97.50 122 LYS A O 1
ATOM 994 N N . GLU A 1 123 ? -21.890 3.915 23.691 1.00 97.50 123 GLU A N 1
ATOM 995 C CA . GLU A 1 123 ? -22.782 5.005 24.096 1.00 97.50 123 GLU A CA 1
ATOM 996 C C . GLU A 1 123 ? -23.735 4.557 25.208 1.00 97.50 123 GLU A C 1
ATOM 998 O O . GLU A 1 123 ? -23.854 5.231 26.234 1.00 97.50 123 GLU A O 1
ATOM 1003 N N . ARG A 1 124 ? -24.354 3.377 25.072 1.00 97.56 124 ARG A N 1
ATOM 1004 C CA . ARG A 1 124 ? -25.229 2.827 26.113 1.00 97.56 124 ARG A CA 1
ATOM 1005 C C . ARG A 1 124 ? -24.481 2.627 27.434 1.00 97.56 124 ARG A C 1
ATOM 1007 O O . ARG A 1 124 ? -24.938 3.109 28.466 1.00 97.56 124 ARG A O 1
ATOM 1014 N N . GLN A 1 125 ? -23.307 1.998 27.409 1.00 97.62 125 GLN A N 1
ATOM 1015 C CA . GLN A 1 125 ? -22.501 1.789 28.618 1.00 97.62 125 GLN A CA 1
ATOM 1016 C C . GLN A 1 125 ? -22.085 3.106 29.284 1.00 97.62 125 GLN A C 1
ATOM 1018 O O . GLN A 1 125 ? -22.074 3.211 30.512 1.00 97.62 125 GLN A O 1
ATOM 1023 N N . ASP A 1 126 ? -21.736 4.119 28.496 1.00 97.50 126 ASP A N 1
ATOM 1024 C CA . ASP A 1 126 ? -21.327 5.417 29.026 1.00 97.50 126 ASP A CA 1
ATOM 1025 C C . ASP A 1 126 ? -22.511 6.187 29.624 1.00 97.50 126 ASP A C 1
ATOM 1027 O O . ASP A 1 126 ? -22.366 6.795 30.690 1.00 97.50 126 ASP A O 1
ATOM 1031 N N . THR A 1 127 ? -23.703 6.098 29.018 1.00 97.38 127 THR A N 1
ATOM 1032 C CA . THR A 1 127 ? -24.931 6.654 29.612 1.00 97.38 127 THR A CA 1
ATOM 1033 C C . THR A 1 127 ? -25.298 5.966 30.927 1.00 97.38 127 THR A C 1
ATOM 1035 O O . THR A 1 127 ? -25.572 6.655 31.908 1.00 97.38 127 THR A O 1
ATOM 1038 N N . GLU A 1 128 ? -25.214 4.635 31.009 1.00 97.25 128 GLU A N 1
ATOM 1039 C CA . GLU A 1 128 ? -25.471 3.877 32.242 1.00 97.25 128 GLU A CA 1
ATOM 1040 C C . GLU A 1 128 ? -24.499 4.278 33.363 1.00 97.25 128 GLU A C 1
ATOM 1042 O O . GLU A 1 128 ? -24.919 4.580 34.484 1.00 97.25 128 GLU A O 1
ATOM 1047 N N . LYS A 1 129 ? -23.196 4.367 33.058 1.00 97.38 129 LYS A N 1
ATOM 1048 C CA . LYS A 1 129 ? -22.173 4.831 34.014 1.00 97.38 129 LYS A CA 1
ATOM 1049 C C . LYS A 1 129 ? -22.434 6.260 34.479 1.00 97.38 129 LYS A C 1
ATOM 1051 O O . LYS A 1 129 ? -22.223 6.568 35.652 1.00 97.38 129 LYS A O 1
ATOM 1056 N N . ARG A 1 130 ? -22.851 7.144 33.570 1.00 97.50 130 ARG A N 1
ATOM 1057 C CA . ARG A 1 130 ? -23.174 8.536 33.894 1.00 97.50 130 ARG A CA 1
ATOM 1058 C C . ARG A 1 130 ? -24.370 8.614 34.839 1.00 97.50 130 ARG A C 1
ATOM 1060 O O . ARG A 1 130 ? -24.251 9.239 35.888 1.00 97.50 130 ARG A O 1
ATOM 1067 N N . LEU A 1 131 ? -25.462 7.923 34.521 1.00 97.56 131 LEU A N 1
ATOM 1068 C CA . LEU A 1 131 ? -26.661 7.891 35.359 1.00 97.56 131 LEU A CA 1
ATOM 1069 C C . LEU A 1 131 ? -26.369 7.300 36.743 1.00 97.56 131 LEU A C 1
ATOM 1071 O O . LEU A 1 131 ? -26.791 7.863 37.747 1.00 97.56 131 LEU A O 1
ATOM 1075 N N . ALA A 1 132 ? -25.591 6.217 36.830 1.00 97.38 132 ALA A N 1
ATOM 1076 C CA . ALA A 1 132 ? -25.193 5.631 38.112 1.00 97.38 132 ALA A CA 1
ATOM 1077 C C . ALA A 1 132 ? -24.360 6.596 38.979 1.00 97.38 132 ALA A C 1
ATOM 1079 O O . ALA A 1 132 ? -24.506 6.636 40.201 1.00 97.38 132 ALA A O 1
ATOM 1080 N N . LYS A 1 133 ? -23.491 7.405 38.358 1.00 97.56 133 LYS A N 1
ATOM 1081 C CA . LYS A 1 133 ? -22.756 8.461 39.070 1.00 97.56 133 LYS A CA 1
ATOM 1082 C C . LYS A 1 133 ? -23.692 9.567 39.547 1.00 97.56 133 LYS A C 1
ATOM 1084 O O . LYS A 1 133 ? -23.582 9.993 40.692 1.00 97.56 133 LYS A O 1
ATOM 1089 N N . GLU A 1 134 ? -24.603 10.019 38.691 1.00 97.44 134 GLU A N 1
ATOM 1090 C CA . GLU A 1 134 ? -25.570 11.070 39.020 1.00 97.44 134 GLU A CA 1
ATOM 1091 C C . GLU A 1 134 ? -26.498 10.643 40.172 1.00 97.44 134 GLU A C 1
ATOM 1093 O O . GLU A 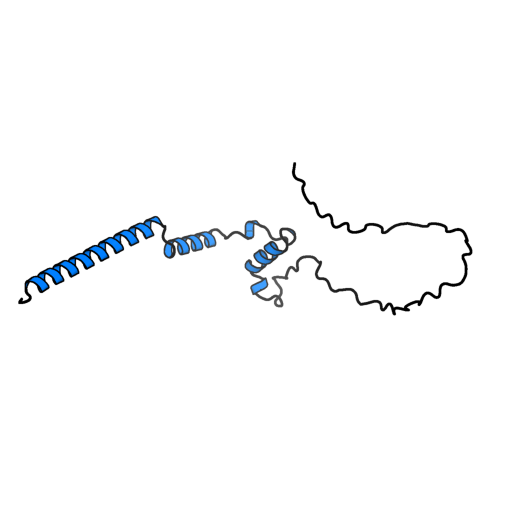1 134 ? -26.696 11.415 41.111 1.00 97.44 134 GLU A O 1
ATOM 1098 N N . THR A 1 135 ? -26.991 9.399 40.175 1.00 97.06 135 THR A N 1
ATOM 1099 C CA . THR A 1 135 ? -27.827 8.870 41.268 1.00 97.06 135 THR A CA 1
ATOM 1100 C C . THR A 1 135 ? -27.062 8.756 42.585 1.00 97.06 135 THR A C 1
ATOM 1102 O O . THR A 1 135 ? -27.595 9.122 43.634 1.00 97.06 135 THR A O 1
ATOM 1105 N N . LEU A 1 136 ? -25.799 8.320 42.547 1.00 97.31 136 LEU A N 1
ATOM 1106 C CA . LEU A 1 136 ? -24.932 8.271 43.727 1.00 97.31 136 LEU A CA 1
ATOM 1107 C C . LEU A 1 136 ? -24.690 9.674 44.294 1.00 97.31 136 LEU A C 1
ATOM 1109 O O . LEU A 1 136 ? -24.821 9.880 45.501 1.00 97.31 136 LEU A O 1
ATOM 1113 N N . ILE A 1 137 ? -24.365 10.646 43.436 1.00 96.94 137 ILE A N 1
ATOM 1114 C CA . ILE A 1 137 ? -24.159 12.039 43.849 1.00 96.94 137 ILE A CA 1
ATOM 1115 C C . ILE A 1 137 ? -25.438 12.588 44.479 1.00 96.94 137 ILE A C 1
ATOM 1117 O O . ILE A 1 137 ? -25.371 13.146 45.569 1.00 96.94 137 ILE A O 1
ATOM 1121 N N . ALA A 1 138 ? -26.602 12.382 43.859 1.00 96.19 138 ALA A N 1
ATOM 1122 C CA . ALA A 1 138 ? -27.880 12.834 44.404 1.00 96.19 138 ALA A CA 1
ATOM 1123 C C . ALA A 1 138 ? -28.171 12.227 45.788 1.00 96.19 138 ALA A C 1
ATOM 1125 O O . ALA A 1 138 ? -28.563 12.946 46.708 1.00 96.19 138 ALA A O 1
ATOM 1126 N N . ALA A 1 139 ? -27.920 10.926 45.966 1.00 95.75 139 ALA A N 1
ATOM 1127 C CA . ALA A 1 139 ? -28.079 10.253 47.254 1.00 95.75 139 ALA A CA 1
ATOM 1128 C C . ALA A 1 139 ? -27.123 10.804 48.326 1.00 95.75 139 ALA A C 1
ATOM 1130 O O . ALA A 1 139 ? -27.521 10.977 49.478 1.00 95.75 139 ALA A O 1
ATOM 1131 N N . ASN A 1 140 ? -25.880 11.115 47.952 1.00 95.25 140 ASN A N 1
ATOM 1132 C CA . ASN A 1 140 ? -24.909 11.726 48.858 1.00 95.25 140 ASN A CA 1
ATOM 1133 C C . ASN A 1 140 ? -25.290 13.166 49.217 1.00 95.25 140 ASN A C 1
ATOM 1135 O O . ASN A 1 140 ? -25.260 13.519 50.391 1.00 95.25 140 ASN A O 1
ATOM 1139 N N . MET A 1 141 ? -25.719 13.969 48.241 1.00 95.31 141 MET A N 1
ATOM 1140 C CA . MET A 1 141 ? -26.185 15.339 48.469 1.00 95.31 141 MET A CA 1
ATOM 1141 C C . MET A 1 141 ? -27.413 15.380 49.383 1.00 95.31 141 MET A C 1
ATOM 1143 O O . MET A 1 141 ? -27.509 16.258 50.233 1.00 95.31 141 MET A O 1
ATOM 1147 N N . ALA A 1 142 ? -28.324 14.409 49.271 1.00 93.12 142 ALA A N 1
ATOM 1148 C CA . ALA A 1 142 ? -29.474 14.290 50.168 1.00 93.12 142 ALA A CA 1
ATOM 1149 C C . ALA A 1 142 ? -29.082 13.982 51.627 1.00 93.12 142 ALA A C 1
ATOM 1151 O O . ALA A 1 142 ? -29.845 14.283 52.541 1.00 93.12 142 ALA A O 1
ATOM 1152 N N . ARG A 1 143 ? -27.904 13.383 51.852 1.00 91.69 143 ARG A N 1
ATOM 1153 C CA . ARG A 1 143 ? -27.355 13.102 53.189 1.00 91.69 143 ARG A CA 1
ATOM 1154 C C . ARG A 1 143 ? -26.531 14.261 53.758 1.00 91.69 143 ARG A C 1
ATOM 1156 O O . ARG A 1 143 ? -26.161 14.198 54.929 1.00 91.69 143 ARG A O 1
ATOM 1163 N N . CYS A 1 144 ? -26.225 15.294 52.971 1.00 84.00 144 CYS A N 1
ATOM 1164 C CA . CYS A 1 144 ? -25.512 16.464 53.472 1.00 84.00 144 CYS A CA 1
ATOM 1165 C C . CYS A 1 144 ? -26.405 17.283 54.427 1.00 84.00 144 CYS A C 1
ATOM 1167 O O . CYS A 1 144 ? -27.583 17.495 54.127 1.00 84.00 144 CYS A O 1
ATOM 1169 N N . PRO A 1 145 ? -25.869 17.770 55.562 1.00 80.38 145 PRO A N 1
ATOM 1170 C CA . PRO A 1 145 ? -26.568 18.730 56.412 1.00 80.38 145 PRO A CA 1
ATOM 1171 C C . PRO A 1 145 ? -26.839 20.037 55.655 1.00 80.38 145 PRO A C 1
ATOM 1173 O O . PRO A 1 145 ? -26.079 20.394 54.752 1.00 80.38 145 PRO A O 1
ATOM 1176 N N . ARG A 1 146 ? -27.909 20.742 56.033 1.00 63.69 146 ARG A N 1
ATOM 1177 C CA . ARG A 1 146 ? -28.212 22.092 55.534 1.00 63.69 146 ARG A CA 1
ATOM 1178 C C . ARG A 1 146 ? -27.519 23.163 56.359 1.00 63.69 146 ARG A C 1
ATOM 1180 O O . ARG A 1 146 ? -27.436 22.965 57.591 1.00 63.69 146 ARG A O 1
#